Protein AF-A0A961PPT5-F1 (afdb_monomer_lite)

Sequence (127 aa):
MMLAAAQAMWGHWRRHPLQLATLLAGLALATGLWSAVQAINAEARASYDAAARQLGAGQMDEFRARGGAIARARYVALRRAGWQVSPVLEGRARLAGAAVTVIGVDILTHPGLPALAQPGDAGEAPL

Secondary structure (DSSP, 8-state):
-HHHHHHHHHHHHHH-HHHHHHHHHHHHHHHHHHHHHHHHHHHHHHHHHHHHHHTS-TTS-----SSSPPPHHHHHHHHHTT-----EEEEEEEETTEEEEEEEE-TTT-TTS-SS--S--------

Radius of gyration: 30.36 Å; chains: 1; bounding box: 58×40×79 Å

Structure (mmCIF, N/CA/C/O backbone):
data_AF-A0A961PPT5-F1
#
_entry.id   AF-A0A961PPT5-F1
#
loop_
_atom_site.group_PDB
_atom_site.id
_atom_site.type_symbol
_atom_site.label_atom_id
_atom_site.label_alt_id
_atom_site.label_comp_id
_atom_site.label_asym_id
_atom_site.label_entity_id
_atom_site.label_seq_id
_atom_site.pdbx_PDB_ins_code
_atom_site.Cartn_x
_atom_site.Cartn_y
_atom_site.Cartn_z
_atom_site.occupancy
_atom_site.B_iso_or_equiv
_atom_site.auth_seq_id
_atom_site.auth_comp_id
_atom_site.auth_asym_id
_atom_site.auth_atom_id
_atom_site.pdbx_PDB_model_num
ATOM 1 N N . MET A 1 1 ? 8.983 -5.919 -49.640 1.00 72.38 1 MET A N 1
ATOM 2 C CA . MET A 1 1 ? 8.869 -4.516 -49.172 1.00 72.38 1 MET A CA 1
ATOM 3 C C . MET A 1 1 ? 9.297 -4.341 -47.707 1.00 72.38 1 MET A C 1
ATOM 5 O O . MET A 1 1 ? 10.177 -3.527 -47.474 1.00 72.38 1 MET A O 1
ATOM 9 N N . MET A 1 2 ? 8.792 -5.124 -46.738 1.00 82.88 2 MET A N 1
ATOM 10 C CA . MET A 1 2 ? 9.161 -4.998 -45.304 1.00 82.88 2 MET A CA 1
ATOM 11 C C . MET A 1 2 ? 10.669 -5.128 -45.005 1.00 82.88 2 MET A C 1
ATOM 13 O O . MET A 1 2 ? 11.211 -4.344 -44.233 1.00 82.88 2 ME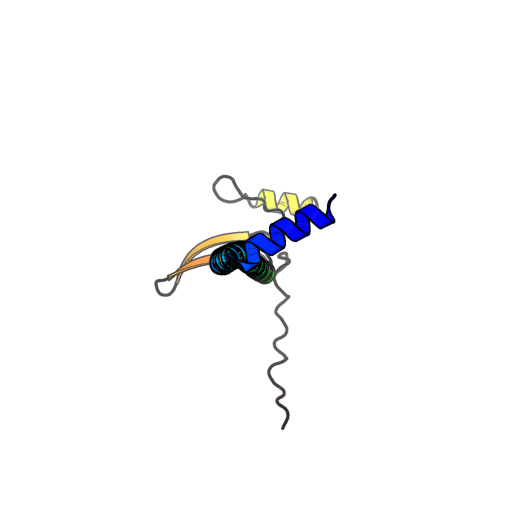T A O 1
ATOM 17 N N . LEU A 1 3 ? 11.368 -6.062 -45.662 1.00 86.06 3 LEU A N 1
ATOM 18 C CA . LEU A 1 3 ? 12.812 -6.265 -45.464 1.00 86.06 3 LEU A CA 1
ATOM 19 C C . LEU A 1 3 ? 13.659 -5.074 -45.940 1.00 86.06 3 LEU A C 1
ATOM 21 O O . LEU A 1 3 ? 14.631 -4.721 -45.282 1.00 86.06 3 LEU A O 1
ATOM 25 N N . ALA A 1 4 ? 13.264 -4.419 -47.036 1.00 83.62 4 ALA A N 1
ATOM 26 C CA . ALA A 1 4 ? 13.966 -3.243 -47.552 1.00 83.62 4 ALA A CA 1
ATOM 27 C C . ALA A 1 4 ? 13.814 -2.038 -46.607 1.00 83.62 4 ALA A C 1
ATOM 29 O O . ALA A 1 4 ? 14.781 -1.324 -46.352 1.00 83.62 4 ALA A O 1
ATOM 30 N N . ALA A 1 5 ? 12.626 -1.857 -46.019 1.00 82.88 5 ALA A N 1
ATOM 31 C CA . ALA A 1 5 ? 12.394 -0.844 -44.992 1.00 82.88 5 ALA A CA 1
ATOM 32 C C . ALA A 1 5 ? 13.189 -1.140 -43.705 1.00 82.88 5 ALA A C 1
ATOM 34 O O . ALA A 1 5 ? 13.840 -0.248 -43.164 1.00 82.88 5 ALA A O 1
ATOM 35 N N . ALA A 1 6 ? 13.213 -2.401 -43.255 1.00 82.31 6 ALA A N 1
ATOM 36 C CA . ALA A 1 6 ? 14.009 -2.823 -42.102 1.00 82.31 6 ALA A CA 1
ATOM 37 C C . ALA A 1 6 ? 15.518 -2.616 -42.328 1.00 82.31 6 ALA A C 1
ATOM 39 O O . ALA A 1 6 ? 16.212 -2.140 -41.432 1.00 82.31 6 ALA A O 1
ATOM 40 N N . GLN A 1 7 ? 16.026 -2.903 -43.532 1.00 84.12 7 GLN A N 1
ATOM 41 C CA . GLN A 1 7 ? 17.426 -2.669 -43.902 1.00 84.12 7 GLN A CA 1
ATOM 42 C C . GLN A 1 7 ? 17.780 -1.181 -43.978 1.00 84.12 7 GLN A C 1
ATOM 44 O O . GLN A 1 7 ? 18.841 -0.790 -43.492 1.00 84.12 7 GLN A O 1
ATOM 49 N N . ALA A 1 8 ? 16.903 -0.345 -44.542 1.00 81.94 8 ALA A N 1
ATOM 50 C CA . ALA A 1 8 ? 17.096 1.103 -44.565 1.00 81.94 8 ALA A CA 1
ATOM 51 C C . ALA A 1 8 ? 17.143 1.681 -43.140 1.00 81.94 8 ALA A C 1
ATOM 53 O O . ALA A 1 8 ? 18.031 2.470 -42.815 1.00 81.94 8 ALA A O 1
ATOM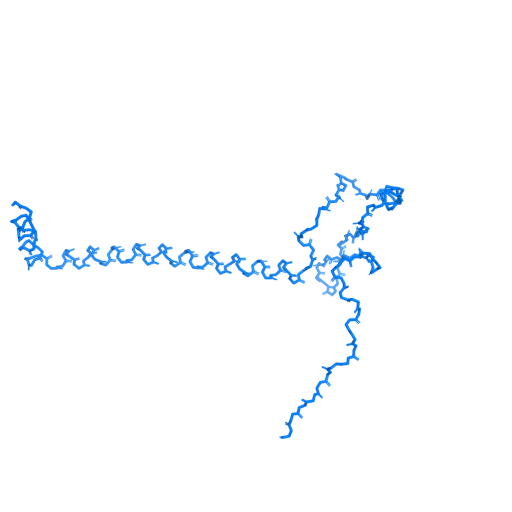 54 N N . MET A 1 9 ? 16.250 1.215 -42.263 1.00 78.31 9 MET A N 1
ATOM 55 C CA . MET A 1 9 ? 16.223 1.610 -40.857 1.00 78.31 9 MET A CA 1
ATOM 56 C C . MET A 1 9 ? 17.481 1.131 -40.116 1.00 78.31 9 MET A C 1
ATOM 58 O O . MET A 1 9 ? 18.148 1.922 -39.457 1.00 78.31 9 MET A O 1
ATOM 62 N N . TRP A 1 10 ? 17.886 -0.128 -40.295 1.00 85.38 10 TRP A N 1
ATOM 63 C CA . TRP A 1 10 ? 19.126 -0.672 -39.729 1.00 85.38 10 TRP A CA 1
ATOM 64 C C . TRP A 1 10 ? 20.378 0.087 -40.200 1.00 85.38 10 TRP A C 1
ATOM 66 O O . TRP A 1 10 ? 21.275 0.376 -39.407 1.00 85.38 10 TRP A O 1
ATOM 76 N N . GLY A 1 11 ? 20.434 0.462 -41.481 1.00 83.69 11 GLY A N 1
ATOM 77 C CA . GLY A 1 11 ? 21.513 1.272 -42.050 1.00 83.69 11 GLY A CA 1
ATOM 78 C C . GLY A 1 11 ? 21.605 2.671 -41.433 1.00 83.69 11 GLY A C 1
ATOM 79 O O . GLY A 1 11 ? 22.711 3.156 -41.194 1.00 83.69 11 GLY A O 1
ATOM 80 N N . HIS A 1 12 ? 20.464 3.290 -41.118 1.00 82.94 12 HIS A N 1
ATOM 81 C CA . HIS A 1 12 ? 20.402 4.562 -40.397 1.00 82.94 12 HIS A CA 1
ATOM 82 C C . HIS A 1 12 ? 20.940 4.425 -38.963 1.00 82.94 12 HIS A C 1
ATOM 84 O O . HIS A 1 12 ? 21.835 5.172 -38.566 1.00 82.94 12 HIS A O 1
ATOM 90 N N . TRP A 1 13 ? 20.491 3.412 -38.218 1.00 84.81 13 TRP A N 1
ATOM 91 C CA . TRP A 1 13 ? 20.930 3.179 -36.836 1.00 84.81 13 TRP A CA 1
ATOM 92 C C . TRP A 1 13 ? 22.421 2.861 -36.710 1.00 84.81 13 TRP A C 1
ATOM 94 O O . TRP A 1 13 ? 23.069 3.314 -35.770 1.00 84.81 13 TRP A O 1
ATOM 104 N N . ARG A 1 14 ? 23.002 2.149 -37.684 1.00 82.69 14 ARG A N 1
ATOM 105 C CA . ARG A 1 14 ? 24.454 1.902 -37.730 1.00 82.69 14 ARG A CA 1
ATOM 106 C C . ARG A 1 14 ? 25.280 3.178 -37.911 1.00 82.69 14 ARG A C 1
ATOM 108 O O . ARG A 1 14 ? 26.423 3.208 -37.467 1.00 82.69 14 ARG A O 1
ATOM 115 N N . ARG A 1 15 ? 24.733 4.205 -38.572 1.00 87.12 15 ARG A N 1
ATOM 116 C CA . ARG A 1 15 ? 25.398 5.506 -38.777 1.00 87.12 15 ARG A CA 1
ATOM 117 C C . ARG A 1 15 ? 25.172 6.472 -37.609 1.00 87.12 15 ARG A C 1
ATOM 119 O O . ARG A 1 15 ? 26.011 7.338 -37.387 1.00 87.12 15 ARG A O 1
ATOM 126 N N . HIS A 1 16 ? 24.099 6.289 -36.837 1.00 88.31 16 HIS A N 1
ATOM 127 C CA . HIS A 1 16 ? 23.754 7.113 -35.672 1.00 88.31 16 HIS A CA 1
ATOM 128 C C . HIS A 1 16 ? 23.617 6.277 -34.375 1.00 88.31 16 HIS A C 1
ATOM 130 O O . HIS A 1 16 ? 22.548 6.256 -33.759 1.00 88.31 16 HIS A O 1
ATOM 136 N N . PRO A 1 17 ? 24.689 5.597 -33.914 1.00 87.44 17 PRO A N 1
ATOM 137 C CA . PRO A 1 17 ? 24.627 4.681 -32.768 1.00 87.44 17 PRO A CA 1
ATOM 138 C C . PRO A 1 17 ? 24.302 5.385 -31.443 1.00 87.44 17 PRO A C 1
ATOM 140 O O . PRO A 1 17 ? 23.637 4.804 -30.589 1.00 87.44 17 PRO A O 1
ATOM 143 N N . LEU A 1 18 ? 24.718 6.648 -31.281 1.00 91.06 18 LEU A N 1
ATOM 144 C CA . LEU A 1 18 ? 24.396 7.444 -30.093 1.00 91.06 18 LEU A CA 1
ATOM 145 C C . LEU A 1 18 ? 22.887 7.679 -29.964 1.00 91.06 18 LEU A C 1
ATOM 147 O O . LEU A 1 18 ? 22.339 7.480 -28.888 1.00 91.06 18 LEU A O 1
ATOM 151 N N . GLN A 1 19 ? 22.205 8.016 -31.062 1.00 91.19 19 GLN A N 1
ATOM 152 C CA . GLN A 1 19 ? 20.756 8.232 -31.065 1.00 91.19 19 GLN A CA 1
ATOM 153 C C . GLN A 1 19 ? 19.993 6.949 -30.708 1.00 91.19 19 GLN A C 1
ATOM 155 O O . GLN A 1 19 ? 19.035 7.000 -29.936 1.00 91.19 19 GLN A O 1
ATOM 160 N N . LEU A 1 20 ? 20.442 5.792 -31.218 1.00 90.19 20 LEU A N 1
ATOM 161 C CA . LEU A 1 20 ? 19.882 4.495 -30.831 1.00 90.19 20 LEU A CA 1
ATOM 162 C C . LEU A 1 20 ? 20.059 4.245 -29.332 1.00 90.19 20 LEU A C 1
ATOM 164 O O . LEU A 1 20 ? 19.102 3.875 -28.656 1.00 90.19 20 LEU A O 1
ATOM 168 N N . ALA A 1 21 ? 21.269 4.462 -28.812 1.00 92.25 21 ALA A N 1
ATOM 169 C CA . ALA A 1 21 ? 21.573 4.248 -27.404 1.00 92.25 21 ALA A CA 1
ATOM 170 C C . ALA A 1 21 ? 20.694 5.122 -26.498 1.00 92.25 21 ALA A C 1
ATOM 172 O O . ALA A 1 21 ? 20.136 4.617 -25.527 1.00 92.25 21 ALA A O 1
ATOM 173 N N . THR A 1 22 ? 20.502 6.402 -26.836 1.00 94.94 22 THR A N 1
ATOM 174 C CA . THR A 1 22 ? 19.638 7.301 -26.058 1.00 94.94 22 THR A CA 1
ATOM 175 C C . THR A 1 22 ? 18.175 6.859 -26.089 1.00 94.94 22 THR A C 1
ATOM 177 O O . THR A 1 22 ? 17.505 6.911 -25.061 1.00 94.94 22 THR A O 1
ATOM 180 N N . LEU A 1 23 ? 17.677 6.377 -27.233 1.00 94.50 23 LEU A N 1
ATOM 181 C CA . LEU A 1 23 ? 16.308 5.863 -27.341 1.00 94.50 23 LEU A CA 1
ATOM 182 C C . LEU A 1 23 ? 16.101 4.583 -26.536 1.00 94.50 23 LEU A C 1
ATOM 184 O O . LEU A 1 23 ? 15.109 4.471 -25.821 1.00 94.50 23 LEU A O 1
ATOM 188 N N . LEU A 1 24 ? 17.041 3.639 -26.614 1.00 95.88 24 LEU A N 1
ATOM 189 C CA . LEU A 1 24 ? 16.990 2.413 -25.820 1.00 95.88 24 LEU A CA 1
ATOM 190 C C . LEU A 1 24 ? 17.073 2.721 -24.324 1.00 95.88 24 LEU A C 1
ATOM 192 O O . LEU A 1 24 ? 16.300 2.162 -23.552 1.00 95.88 24 LEU A O 1
ATOM 196 N N . ALA A 1 25 ? 17.952 3.642 -23.924 1.00 97.12 25 ALA A N 1
ATOM 197 C CA . ALA A 1 25 ? 18.049 4.092 -22.542 1.00 97.12 25 ALA A CA 1
ATOM 198 C C . ALA A 1 25 ? 16.738 4.740 -22.074 1.00 97.12 25 ALA A C 1
ATOM 200 O O . ALA A 1 25 ? 16.218 4.362 -21.030 1.00 97.12 25 ALA A O 1
ATOM 201 N N . GLY A 1 26 ? 16.160 5.657 -22.856 1.00 97.62 26 GLY A N 1
ATOM 202 C CA . GLY A 1 26 ? 14.886 6.299 -22.528 1.00 97.62 26 GLY A CA 1
ATOM 203 C C . GLY A 1 26 ? 13.734 5.298 -22.408 1.00 97.62 26 GLY A C 1
ATOM 204 O O . GLY A 1 26 ? 12.972 5.354 -21.445 1.00 97.62 26 GLY A O 1
ATOM 205 N N . LEU A 1 27 ? 13.643 4.342 -23.337 1.00 97.38 27 LEU A N 1
ATOM 206 C CA . LEU A 1 27 ? 12.631 3.288 -23.305 1.00 97.38 27 LEU A CA 1
ATOM 207 C C . LEU A 1 27 ? 12.799 2.385 -22.078 1.00 97.38 27 LEU A C 1
ATOM 209 O O . LEU A 1 27 ? 11.832 2.168 -21.353 1.00 97.38 27 LEU A O 1
ATOM 213 N N . ALA A 1 28 ? 14.021 1.911 -21.817 1.00 97.81 28 ALA A N 1
ATOM 214 C CA . ALA A 1 28 ? 14.326 1.065 -20.668 1.00 97.81 28 ALA A CA 1
ATOM 215 C C . ALA A 1 28 ? 14.037 1.781 -19.341 1.00 97.81 28 ALA A C 1
ATOM 217 O O . ALA A 1 28 ? 13.442 1.188 -18.440 1.00 97.81 28 ALA A O 1
ATOM 218 N N . LEU A 1 29 ? 14.401 3.063 -19.235 1.00 97.88 29 LEU A N 1
ATOM 219 C CA . LEU A 1 29 ? 14.114 3.897 -18.068 1.00 97.88 29 LEU A CA 1
ATOM 220 C C . LEU A 1 29 ? 12.611 4.085 -17.868 1.00 97.88 29 LEU A C 1
ATOM 222 O O . LEU A 1 29 ? 12.132 3.913 -16.751 1.00 97.88 29 LEU A O 1
ATOM 226 N N . ALA A 1 30 ? 11.855 4.377 -18.928 1.00 97.62 30 ALA A N 1
ATOM 227 C CA . ALA A 1 30 ? 10.405 4.530 -18.843 1.00 97.62 30 ALA A CA 1
ATOM 228 C C . ALA A 1 30 ? 9.729 3.236 -18.360 1.00 97.62 30 ALA A C 1
ATOM 230 O O . ALA A 1 30 ? 8.927 3.265 -17.425 1.00 97.62 30 ALA A O 1
ATOM 231 N N . THR A 1 31 ? 10.092 2.088 -18.942 1.00 97.56 31 THR A N 1
ATOM 232 C CA . THR A 1 31 ? 9.541 0.787 -18.536 1.00 97.56 31 THR A CA 1
ATOM 233 C C . THR A 1 31 ? 9.985 0.378 -17.134 1.00 97.56 31 THR A C 1
ATOM 235 O O . THR A 1 31 ? 9.187 -0.154 -16.365 1.00 97.56 31 THR A O 1
ATOM 238 N N . GLY A 1 32 ? 11.243 0.646 -16.779 1.00 97.50 32 GLY A N 1
ATOM 239 C CA . GLY A 1 32 ? 11.795 0.340 -15.463 1.00 97.50 32 GLY A CA 1
ATOM 240 C C . GLY A 1 32 ? 11.130 1.164 -14.366 1.00 97.50 32 GLY A C 1
ATOM 241 O O . GLY A 1 32 ? 10.723 0.608 -13.349 1.00 97.50 32 GLY A O 1
ATOM 242 N N . LEU A 1 33 ? 10.942 2.467 -14.598 1.00 97.31 33 LEU A N 1
ATOM 243 C CA . LEU A 1 33 ? 10.263 3.362 -13.665 1.00 97.31 33 LEU A CA 1
ATOM 244 C C . LEU A 1 33 ? 8.809 2.939 -13.443 1.00 97.31 33 LEU A C 1
ATOM 246 O O . LEU A 1 33 ? 8.360 2.875 -12.300 1.00 97.31 33 LEU A O 1
ATOM 250 N N . TRP A 1 34 ? 8.092 2.606 -14.519 1.00 96.56 34 TRP A N 1
ATOM 251 C CA . TRP A 1 34 ? 6.722 2.108 -14.417 1.00 96.56 34 TRP A CA 1
ATOM 252 C C . TRP A 1 34 ? 6.646 0.845 -13.547 1.00 96.56 34 TRP A C 1
ATOM 254 O O . TRP A 1 34 ? 5.884 0.807 -12.581 1.00 96.56 34 TRP A O 1
ATOM 264 N N . SER A 1 35 ? 7.492 -0.151 -13.818 1.00 96.88 35 SER A N 1
ATOM 265 C CA . SER A 1 35 ? 7.533 -1.396 -13.041 1.00 96.88 35 SER A CA 1
ATOM 266 C C . SER A 1 35 ? 7.932 -1.170 -11.582 1.00 96.88 35 SER A C 1
ATOM 268 O O . SER A 1 35 ? 7.339 -1.770 -10.688 1.00 96.88 35 SER A O 1
ATOM 270 N N . ALA A 1 36 ? 8.894 -0.282 -11.320 1.00 96.31 36 ALA A N 1
ATOM 271 C CA . ALA A 1 36 ? 9.348 0.030 -9.968 1.00 96.31 36 ALA A CA 1
ATOM 272 C C . ALA A 1 36 ? 8.228 0.647 -9.117 1.00 96.31 36 ALA A C 1
ATOM 274 O O . ALA A 1 36 ? 7.996 0.210 -7.991 1.00 96.31 36 ALA A O 1
ATOM 275 N N . VAL A 1 37 ? 7.482 1.609 -9.670 1.00 97.25 37 VAL A N 1
ATOM 276 C CA . VAL A 1 37 ? 6.328 2.218 -8.987 1.00 97.25 37 VAL A CA 1
ATOM 277 C C . VAL A 1 37 ? 5.265 1.167 -8.680 1.00 97.25 37 VAL A C 1
ATOM 279 O O . VAL A 1 37 ? 4.722 1.130 -7.576 1.00 97.25 37 VAL A O 1
ATOM 282 N N . GLN A 1 38 ? 4.984 0.284 -9.638 1.00 97.12 38 GLN A N 1
ATOM 283 C CA . GLN A 1 38 ? 4.000 -0.776 -9.443 1.00 97.12 38 GLN A CA 1
ATOM 284 C C . GLN A 1 38 ? 4.436 -1.775 -8.368 1.00 97.12 38 GLN A C 1
ATOM 286 O O . GLN A 1 38 ? 3.610 -2.141 -7.533 1.00 97.12 38 GLN A O 1
ATOM 291 N N . ALA A 1 39 ? 5.716 -2.155 -8.336 1.00 96.38 39 ALA A N 1
ATOM 292 C CA . ALA A 1 39 ? 6.273 -3.037 -7.315 1.00 96.38 39 ALA A CA 1
ATOM 293 C C . ALA A 1 39 ? 6.189 -2.419 -5.911 1.00 96.38 39 ALA A C 1
ATOM 295 O O . ALA A 1 39 ? 5.668 -3.053 -4.998 1.00 96.38 39 ALA A O 1
ATOM 296 N N .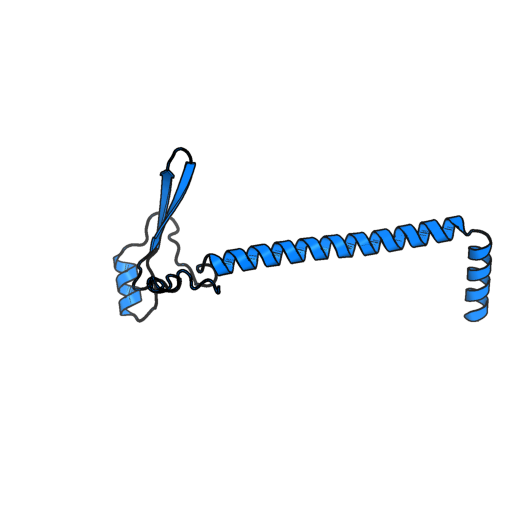 ILE A 1 40 ? 6.600 -1.155 -5.749 1.00 95.06 40 ILE A N 1
ATOM 297 C CA . ILE A 1 40 ? 6.520 -0.442 -4.462 1.00 95.06 40 ILE A CA 1
ATOM 298 C C . ILE A 1 40 ? 5.067 -0.322 -3.997 1.00 95.06 40 ILE A C 1
ATOM 300 O O . ILE A 1 40 ? 4.755 -0.581 -2.837 1.00 95.06 40 ILE A O 1
ATOM 304 N N . ASN A 1 41 ? 4.156 0.043 -4.900 1.00 95.06 41 ASN A N 1
ATOM 305 C CA . ASN A 1 41 ? 2.750 0.179 -4.542 1.00 95.06 41 ASN A CA 1
ATOM 306 C C . ASN A 1 41 ? 2.105 -1.175 -4.202 1.00 95.06 41 ASN A C 1
ATOM 308 O O . ASN A 1 41 ? 1.195 -1.225 -3.375 1.00 95.06 41 ASN A O 1
ATOM 312 N N . ALA A 1 42 ? 2.529 -2.267 -4.844 1.00 93.56 42 ALA A N 1
ATOM 313 C CA . ALA A 1 42 ? 2.088 -3.615 -4.495 1.00 93.56 42 ALA A CA 1
ATOM 314 C C . ALA A 1 42 ? 2.588 -4.025 -3.102 1.00 93.56 42 ALA A C 1
ATOM 316 O O . ALA A 1 42 ? 1.790 -4.504 -2.301 1.00 93.56 42 ALA A O 1
ATOM 317 N N . GLU A 1 43 ? 3.855 -3.753 -2.790 1.00 92.31 43 GLU A N 1
ATOM 318 C CA . GLU A 1 43 ? 4.445 -4.022 -1.475 1.00 92.31 43 GLU A CA 1
ATOM 319 C C . GLU A 1 43 ? 3.748 -3.224 -0.365 1.00 92.31 43 GLU A C 1
ATOM 321 O O . GLU A 1 43 ? 3.375 -3.771 0.671 1.00 92.31 43 GLU A O 1
ATOM 326 N N . ALA A 1 44 ? 3.471 -1.938 -0.609 1.00 92.88 44 ALA A N 1
ATOM 327 C CA . ALA A 1 44 ? 2.733 -1.099 0.330 1.00 92.88 44 ALA A CA 1
ATOM 328 C C . ALA A 1 44 ? 1.338 -1.676 0.627 1.00 92.88 44 ALA A C 1
ATOM 330 O O . ALA A 1 44 ? 0.961 -1.810 1.790 1.00 92.88 44 ALA A O 1
ATOM 331 N N . ARG A 1 45 ? 0.587 -2.071 -0.413 1.00 87.38 45 ARG A N 1
ATOM 332 C CA . ARG A 1 45 ? -0.723 -2.729 -0.255 1.00 87.38 45 ARG A CA 1
ATOM 333 C C . ARG A 1 45 ? -0.615 -4.020 0.553 1.00 87.38 45 ARG A C 1
ATOM 335 O O . ARG A 1 45 ? -1.362 -4.184 1.510 1.00 87.38 45 ARG A O 1
ATOM 342 N N . ALA A 1 46 ? 0.356 -4.875 0.240 1.00 90.00 46 ALA A N 1
ATOM 343 C CA . ALA A 1 46 ? 0.584 -6.116 0.974 1.00 90.00 46 ALA A CA 1
ATOM 344 C C . ALA A 1 46 ? 0.907 -5.870 2.460 1.00 90.00 46 ALA A C 1
ATOM 346 O O . ALA A 1 46 ? 0.388 -6.578 3.325 1.00 90.00 46 ALA A O 1
ATOM 347 N N . SER A 1 47 ? 1.703 -4.841 2.774 1.00 80.44 47 SER A N 1
ATOM 348 C CA . SER A 1 47 ? 1.999 -4.436 4.152 1.00 80.44 47 SER A CA 1
ATOM 349 C C . SER A 1 47 ? 0.751 -3.951 4.894 1.00 80.44 47 SER A C 1
ATOM 351 O O . SER A 1 47 ? 0.567 -4.296 6.063 1.00 80.44 47 SER A O 1
ATOM 353 N N . TYR A 1 48 ? -0.115 -3.169 4.242 1.00 80.1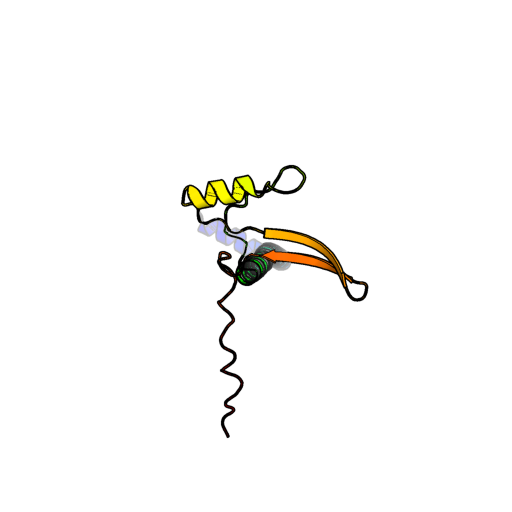9 48 TYR A N 1
ATOM 354 C CA . TYR A 1 48 ? -1.384 -2.740 4.837 1.00 80.19 48 TYR A CA 1
ATOM 355 C C . TYR A 1 48 ? -2.331 -3.918 5.061 1.00 80.19 48 TYR A C 1
ATOM 357 O O . TYR A 1 48 ? -2.905 -4.032 6.141 1.00 80.19 48 TYR A O 1
ATOM 365 N N . ASP A 1 49 ? -2.438 -4.832 4.099 1.00 80.19 49 ASP A N 1
ATOM 366 C CA . ASP A 1 49 ? -3.270 -6.031 4.218 1.00 80.19 49 ASP A CA 1
ATOM 367 C C . ASP A 1 49 ? -2.752 -6.974 5.315 1.00 80.19 49 ASP A C 1
ATOM 369 O O . ASP A 1 49 ? -3.527 -7.614 6.029 1.00 80.19 49 ASP A O 1
ATOM 373 N N . ALA A 1 50 ? -1.432 -7.078 5.483 1.00 76.31 50 ALA A N 1
ATOM 374 C CA . ALA A 1 50 ? -0.820 -7.822 6.580 1.00 76.31 50 ALA A CA 1
ATOM 375 C C . ALA A 1 50 ? -1.144 -7.188 7.942 1.00 76.31 50 ALA A C 1
ATOM 377 O O . ALA A 1 50 ? -1.582 -7.899 8.849 1.00 76.31 50 ALA A O 1
ATOM 378 N N . ALA A 1 51 ? -1.016 -5.863 8.063 1.00 73.50 51 ALA A N 1
ATOM 379 C CA . ALA A 1 51 ? -1.382 -5.137 9.276 1.00 73.50 51 ALA A CA 1
ATOM 380 C C . ALA A 1 51 ? -2.882 -5.274 9.592 1.00 73.50 51 ALA A C 1
ATOM 382 O O . ALA A 1 51 ? -3.250 -5.577 10.725 1.00 73.50 51 ALA A O 1
ATOM 383 N N . ALA A 1 52 ? -3.755 -5.133 8.590 1.00 68.75 52 ALA A N 1
ATOM 384 C CA . ALA A 1 52 ? -5.201 -5.285 8.742 1.00 68.75 52 ALA A CA 1
ATOM 385 C C . ALA A 1 52 ? -5.596 -6.697 9.208 1.00 68.75 52 ALA A C 1
ATOM 387 O O . ALA A 1 52 ? -6.485 -6.841 10.048 1.00 68.75 52 ALA A O 1
ATOM 388 N N . ARG A 1 53 ? -4.908 -7.739 8.716 1.00 67.12 53 ARG A N 1
ATOM 389 C CA . ARG A 1 53 ? -5.103 -9.125 9.176 1.00 67.12 53 ARG A CA 1
ATOM 390 C C . ARG A 1 53 ? -4.646 -9.336 10.617 1.00 67.12 53 ARG A C 1
ATOM 392 O O . ARG A 1 53 ? -5.354 -9.992 11.372 1.00 67.12 53 ARG A O 1
ATOM 399 N N . GLN A 1 54 ? -3.506 -8.769 11.012 1.00 62.12 54 GLN A N 1
ATOM 400 C CA . GLN A 1 54 ? -3.010 -8.853 12.393 1.00 62.12 54 GLN A CA 1
ATOM 401 C C . GLN A 1 54 ? -3.902 -8.098 13.385 1.00 62.12 54 GLN A C 1
ATOM 403 O O . GLN A 1 54 ? -4.061 -8.532 14.521 1.00 62.12 54 GLN A O 1
ATOM 408 N N . LEU A 1 55 ? -4.520 -6.999 12.947 1.00 62.16 55 LEU A N 1
ATOM 409 C CA . LEU A 1 55 ? -5.475 -6.228 13.742 1.00 62.16 55 LEU A CA 1
ATOM 410 C C . LEU A 1 55 ? -6.838 -6.924 13.908 1.00 62.16 55 LEU A C 1
ATOM 412 O O . LEU A 1 55 ? -7.648 -6.449 14.697 1.00 62.16 55 LEU A O 1
ATOM 416 N N . GLY A 1 56 ? -7.116 -8.026 13.197 1.00 56.00 56 GLY A N 1
ATOM 417 C CA . GLY A 1 56 ? -8.270 -8.909 13.439 1.00 56.00 56 GLY A CA 1
ATOM 418 C C . GLY A 1 56 ? -9.671 -8.297 13.256 1.00 56.00 56 GLY A C 1
ATOM 419 O O . GLY A 1 56 ? -10.660 -9.009 13.399 1.00 56.00 56 GLY A O 1
ATOM 420 N N . ALA A 1 57 ? -9.782 -7.007 12.924 1.00 52.53 57 ALA A N 1
ATOM 421 C CA . ALA A 1 57 ? -11.024 -6.229 13.018 1.00 52.53 57 ALA A CA 1
ATOM 422 C C . ALA A 1 57 ? -11.540 -5.665 11.677 1.00 52.53 57 ALA A C 1
ATOM 424 O O . ALA A 1 57 ? -12.523 -4.933 11.656 1.00 52.53 57 ALA A O 1
ATOM 425 N N . GLY A 1 58 ? -10.886 -5.965 10.550 1.00 50.97 58 GLY A N 1
ATOM 426 C CA . GLY A 1 58 ? -11.129 -5.262 9.280 1.00 50.97 58 GLY A CA 1
ATOM 427 C C . GLY A 1 58 ? -12.226 -5.816 8.362 1.00 50.97 58 GLY A C 1
ATOM 428 O O . GLY A 1 58 ? -12.433 -5.250 7.298 1.00 50.97 58 GLY A O 1
ATOM 429 N N . GLN A 1 59 ? -12.893 -6.921 8.711 1.00 55.88 59 GLN A N 1
ATOM 430 C CA . GLN A 1 59 ? -13.788 -7.654 7.790 1.00 55.88 59 GLN A CA 1
ATOM 431 C C . GLN A 1 59 ? -15.210 -7.855 8.338 1.00 55.88 59 GLN A C 1
ATOM 433 O O . GLN A 1 59 ? -15.939 -8.716 7.850 1.00 55.88 59 GLN A O 1
ATOM 438 N N . MET A 1 60 ? -15.609 -7.116 9.377 1.00 63.00 60 MET A N 1
ATOM 439 C CA . MET A 1 60 ? -16.954 -7.231 9.948 1.00 63.00 60 MET A CA 1
ATOM 440 C C . MET A 1 60 ? -17.749 -5.954 9.716 1.00 63.00 60 MET A C 1
ATOM 442 O O . MET A 1 60 ? -17.226 -4.855 9.890 1.00 63.00 60 MET A O 1
ATOM 446 N N . ASP A 1 61 ? -19.020 -6.111 9.354 1.00 69.69 61 ASP A N 1
ATOM 447 C CA . ASP A 1 61 ? -19.949 -4.992 9.243 1.00 69.69 61 ASP A CA 1
ATOM 448 C C . ASP A 1 61 ? -20.053 -4.257 10.585 1.00 69.69 61 ASP A C 1
ATOM 450 O O . ASP A 1 61 ? -20.411 -4.836 11.616 1.00 69.69 61 ASP A O 1
ATOM 454 N N . GLU A 1 62 ? -19.735 -2.963 10.574 1.00 77.44 62 GLU A N 1
ATOM 455 C CA . GLU A 1 62 ? -19.716 -2.141 11.777 1.00 77.44 62 GLU A CA 1
ATOM 456 C C . GLU A 1 62 ? -20.986 -1.290 11.885 1.00 77.44 62 GLU A C 1
ATOM 458 O O . GLU A 1 62 ? -21.308 -0.471 11.021 1.00 77.44 62 GLU A O 1
ATOM 463 N N . PHE A 1 63 ? -21.689 -1.417 13.010 1.00 79.38 63 PHE A N 1
ATOM 464 C CA . PHE A 1 63 ? -22.730 -0.467 13.382 1.00 79.38 63 PHE A CA 1
ATOM 465 C C . PHE A 1 63 ? -22.100 0.683 14.165 1.00 79.38 63 PHE A C 1
ATOM 467 O O . PHE A 1 63 ? -21.789 0.530 15.345 1.00 79.38 63 PHE A O 1
ATOM 474 N N . ARG A 1 64 ? -21.957 1.850 13.528 1.00 82.00 64 ARG A N 1
ATOM 475 C CA . ARG A 1 64 ? -21.423 3.064 14.162 1.00 82.00 64 ARG A CA 1
ATOM 476 C C . ARG A 1 64 ? -22.545 4.077 14.412 1.00 82.00 64 ARG A C 1
ATOM 478 O O . ARG A 1 64 ? -23.348 4.372 13.525 1.00 82.00 64 ARG A O 1
ATOM 485 N N . ALA A 1 65 ? -22.631 4.614 15.628 1.00 81.56 65 ALA A N 1
ATOM 486 C CA . ALA A 1 65 ? -23.579 5.687 15.925 1.00 81.56 65 ALA A CA 1
ATOM 487 C C . ALA A 1 65 ? -23.159 6.973 15.189 1.00 81.56 65 ALA A C 1
ATOM 489 O O . ALA A 1 65 ? -21.994 7.357 15.227 1.00 81.56 65 ALA A O 1
ATOM 490 N N . ARG A 1 66 ? -24.111 7.679 14.558 1.00 77.00 66 ARG A N 1
ATOM 491 C CA . ARG A 1 66 ? -23.857 8.997 13.931 1.00 77.00 66 ARG A CA 1
ATOM 492 C C . ARG A 1 66 ? -23.460 10.088 14.939 1.00 77.00 66 ARG A C 1
ATOM 494 O O . ARG A 1 66 ? -22.954 11.128 14.537 1.00 77.00 66 ARG A O 1
ATOM 501 N N . GLY A 1 67 ? -23.676 9.845 16.230 1.00 74.38 67 GLY A N 1
ATOM 502 C CA . GLY A 1 67 ? -23.232 10.680 17.339 1.00 74.38 67 GLY A CA 1
ATOM 503 C C . GLY A 1 67 ? -23.564 10.009 18.672 1.00 74.38 67 GLY A C 1
ATOM 504 O O . GLY A 1 67 ? -24.639 9.429 18.820 1.00 74.38 67 GLY A O 1
ATOM 505 N N . GLY A 1 68 ? -22.639 10.072 19.632 1.00 80.31 68 GLY A N 1
ATOM 506 C CA . GLY A 1 68 ? -22.788 9.430 20.942 1.00 80.31 68 GLY A CA 1
ATOM 507 C C . GLY A 1 68 ? -22.632 7.904 20.912 1.00 80.31 68 GLY A C 1
ATOM 508 O O . GLY A 1 68 ? -22.078 7.339 19.973 1.00 80.31 68 GLY A O 1
ATOM 509 N N . ALA A 1 69 ? -23.095 7.235 21.970 1.00 83.38 69 ALA A N 1
ATOM 510 C CA . ALA A 1 69 ? -23.000 5.783 22.120 1.00 83.38 69 ALA A CA 1
ATOM 511 C C . ALA A 1 69 ? -24.268 5.070 21.623 1.00 83.38 69 ALA A C 1
ATOM 513 O O . ALA A 1 69 ? -25.379 5.592 21.728 1.00 83.38 69 ALA A O 1
ATOM 514 N N . ILE A 1 70 ? -24.121 3.835 21.138 1.00 86.25 70 ILE A N 1
ATOM 515 C CA . ILE A 1 70 ? -25.269 2.972 20.832 1.00 86.25 70 ILE A CA 1
ATOM 516 C C . ILE A 1 70 ? -25.948 2.575 22.144 1.00 86.25 70 ILE A C 1
ATOM 518 O O . ILE A 1 70 ? -25.310 2.068 23.066 1.00 86.25 70 ILE A O 1
ATOM 522 N N . ALA A 1 71 ? -27.264 2.776 22.224 1.00 89.06 71 ALA A N 1
ATOM 523 C CA . ALA A 1 71 ? -28.029 2.397 23.403 1.00 89.06 71 ALA A CA 1
ATOM 524 C C . ALA A 1 71 ? -27.910 0.889 23.675 1.00 89.06 71 ALA A C 1
ATOM 526 O O . ALA A 1 71 ? -28.154 0.062 22.792 1.00 89.06 71 ALA A O 1
ATOM 527 N N . ARG A 1 72 ? -27.635 0.518 24.932 1.00 88.44 72 ARG A N 1
ATOM 528 C CA . ARG A 1 72 ? -27.517 -0.886 25.371 1.00 88.44 72 ARG A CA 1
ATOM 529 C C . ARG A 1 72 ? -28.734 -1.736 24.984 1.00 88.44 72 ARG A C 1
ATOM 531 O O . ARG A 1 72 ? -28.581 -2.900 24.627 1.00 88.44 72 ARG A O 1
ATOM 538 N N . ALA A 1 73 ? -29.932 -1.150 24.998 1.00 90.81 73 ALA A N 1
ATOM 539 C CA . ALA A 1 73 ? -31.161 -1.821 24.578 1.00 90.81 73 ALA A CA 1
ATOM 540 C C . ALA A 1 73 ? -31.107 -2.315 23.118 1.00 90.81 73 ALA A C 1
ATOM 542 O O . ALA A 1 73 ? -31.633 -3.385 22.817 1.00 90.81 73 ALA A O 1
ATOM 543 N N . ARG A 1 74 ? -30.424 -1.588 22.219 1.00 89.75 74 ARG A N 1
ATOM 544 C CA . ARG A 1 74 ? -30.264 -1.979 20.811 1.00 89.75 74 ARG A CA 1
ATOM 545 C C . ARG A 1 74 ? -29.364 -3.202 20.665 1.00 89.75 74 ARG A C 1
ATOM 547 O O . ARG A 1 74 ? -29.713 -4.111 19.919 1.00 89.75 74 ARG A O 1
ATOM 554 N N . TYR A 1 75 ? -28.264 -3.253 21.418 1.00 87.31 75 TYR A N 1
ATOM 555 C CA . TYR A 1 75 ? -27.401 -4.434 21.489 1.00 87.31 75 TYR A CA 1
ATOM 556 C C . TYR A 1 75 ? -28.183 -5.669 21.963 1.00 87.31 75 TYR A C 1
ATOM 558 O O . TYR A 1 75 ? -28.166 -6.706 21.303 1.00 87.31 75 TYR A O 1
ATOM 566 N N . VAL A 1 76 ? -28.942 -5.540 23.058 1.00 90.31 76 VAL A N 1
ATOM 567 C CA . VAL A 1 76 ? -29.760 -6.642 23.596 1.00 90.31 76 VAL A CA 1
ATOM 568 C C . VAL A 1 76 ? -30.805 -7.114 22.581 1.00 90.31 76 VAL A C 1
ATOM 570 O O . VAL A 1 76 ? -30.995 -8.318 22.423 1.00 90.31 76 VAL A O 1
ATOM 573 N N . ALA A 1 77 ? -31.462 -6.190 21.874 1.00 93.19 77 ALA A N 1
ATOM 574 C CA . ALA A 1 77 ? -32.443 -6.529 20.846 1.00 93.19 77 ALA A CA 1
ATOM 575 C C . ALA A 1 77 ? -31.819 -7.328 19.688 1.00 93.19 77 ALA A C 1
ATOM 577 O O . ALA A 1 77 ? -32.371 -8.353 19.298 1.00 93.19 77 ALA A O 1
ATOM 578 N N . LEU A 1 78 ? -30.649 -6.910 19.188 1.00 90.88 78 LEU A N 1
ATOM 579 C CA . LEU A 1 78 ? -29.929 -7.617 18.121 1.00 90.88 78 LEU A CA 1
ATOM 580 C C . LEU A 1 78 ? -29.524 -9.031 18.552 1.00 90.88 78 LEU A C 1
ATOM 582 O O . LEU A 1 78 ? -29.771 -9.991 17.824 1.00 90.88 78 LEU A O 1
ATOM 586 N N . ARG A 1 79 ? -28.991 -9.177 19.772 1.00 88.81 79 ARG A N 1
ATOM 587 C CA . ARG A 1 79 ? -28.621 -10.486 20.333 1.00 88.81 79 ARG A CA 1
ATOM 588 C C . ARG A 1 79 ? -29.824 -11.414 20.492 1.00 88.81 79 ARG A C 1
ATOM 590 O O . ARG A 1 79 ? -29.726 -12.590 20.164 1.00 88.81 79 ARG A O 1
ATOM 597 N N . ARG A 1 80 ? -30.967 -10.899 20.961 1.00 91.12 80 ARG A N 1
ATOM 598 C CA . ARG A 1 80 ? -32.214 -11.681 21.083 1.00 91.12 80 ARG A CA 1
ATOM 599 C C . ARG A 1 80 ? -32.815 -12.063 19.732 1.00 91.12 80 ARG A C 1
ATOM 601 O O . ARG A 1 80 ? -33.474 -13.089 19.645 1.00 91.12 80 ARG A O 1
ATOM 608 N N . ALA A 1 81 ? -32.568 -11.268 18.694 1.00 92.38 81 ALA A N 1
ATOM 609 C CA . ALA A 1 81 ? -32.950 -11.577 17.319 1.00 92.38 81 ALA A CA 1
ATOM 610 C C . ALA A 1 81 ? -31.990 -12.567 16.623 1.00 92.38 81 ALA A C 1
ATOM 612 O O . ALA A 1 81 ? -32.165 -12.841 15.441 1.00 92.38 81 ALA A O 1
ATOM 613 N N . GLY A 1 82 ? -30.982 -13.095 17.330 1.00 88.94 82 GLY A N 1
ATOM 614 C CA . GLY A 1 82 ? -30.058 -14.109 16.811 1.00 88.94 82 GLY A CA 1
ATOM 615 C C . GLY A 1 82 ? -28.829 -13.560 16.080 1.00 88.94 82 GLY A C 1
ATOM 616 O O . GLY A 1 82 ? -28.038 -14.344 15.564 1.00 88.94 82 GLY A O 1
ATOM 617 N N . TRP A 1 83 ? -28.625 -12.240 16.044 1.00 87.75 83 TRP A N 1
ATOM 618 C CA . TRP A 1 83 ? -27.458 -11.647 15.387 1.00 87.75 83 TRP A CA 1
ATOM 619 C C . TRP A 1 83 ? -26.186 -1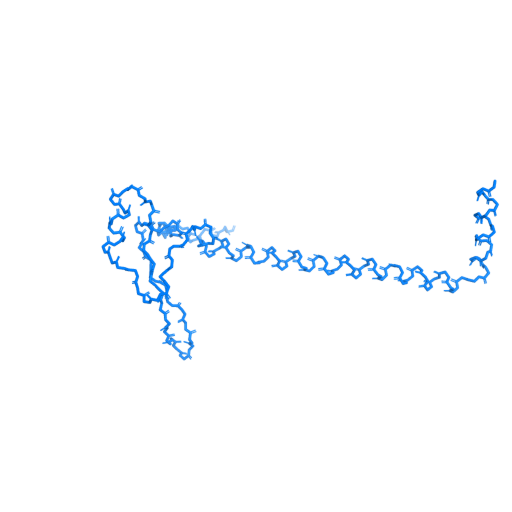1.828 16.226 1.00 87.75 83 TRP A C 1
ATOM 621 O O . TRP A 1 83 ? -26.164 -11.514 17.421 1.00 87.75 83 TRP A O 1
ATOM 631 N N . GLN A 1 84 ? -25.099 -12.270 15.586 1.00 82.56 84 GLN A N 1
ATOM 632 C CA . GLN A 1 84 ? -23.768 -12.356 16.195 1.00 82.56 84 GLN A CA 1
ATOM 633 C C . GLN A 1 84 ? -23.089 -10.983 16.181 1.00 82.56 84 GLN A C 1
ATOM 635 O O . GLN A 1 84 ? -22.288 -10.667 15.310 1.00 82.56 84 GLN A O 1
ATOM 640 N N . VAL A 1 85 ? -23.456 -10.143 17.149 1.00 85.81 85 VAL A N 1
ATOM 641 C CA . VAL A 1 85 ? -22.855 -8.819 17.353 1.00 85.81 85 VAL A CA 1
ATOM 642 C C . VAL A 1 85 ? -21.959 -8.815 18.592 1.00 85.81 85 VAL A C 1
ATOM 644 O O . VAL A 1 85 ? -22.320 -9.402 19.619 1.00 85.81 85 VAL A O 1
ATOM 647 N N . SER A 1 86 ? -20.823 -8.121 18.497 1.00 83.88 86 SER A N 1
ATOM 648 C CA . SER A 1 86 ? -19.893 -7.839 19.597 1.00 83.88 86 SER A CA 1
ATOM 649 C C . SER A 1 86 ? -19.963 -6.346 19.933 1.00 83.88 86 SER A C 1
ATOM 651 O O . SER A 1 86 ? -19.807 -5.526 19.027 1.00 83.88 86 SER A O 1
ATOM 653 N N . PRO A 1 87 ? -20.180 -5.950 21.197 1.00 86.56 87 PRO A N 1
ATOM 654 C CA . PRO A 1 87 ? -20.067 -4.554 21.590 1.00 86.56 87 PRO A CA 1
ATOM 655 C C . PRO A 1 87 ? -18.592 -4.124 21.570 1.00 86.56 87 PRO A C 1
ATOM 657 O O . PRO A 1 87 ? -17.711 -4.885 21.974 1.00 86.56 87 PRO A O 1
ATOM 660 N N . VAL A 1 88 ? -18.341 -2.897 21.113 1.00 83.44 88 VAL A N 1
ATOM 661 C CA . VAL A 1 88 ? -17.016 -2.264 21.102 1.00 83.44 88 VAL A CA 1
ATOM 662 C C . VAL A 1 88 ? -17.148 -0.850 21.665 1.00 83.44 88 VAL A C 1
ATOM 664 O O . VAL A 1 88 ? -18.079 -0.120 21.319 1.00 83.44 88 VAL A O 1
ATOM 667 N N . LEU A 1 89 ? -16.238 -0.478 22.562 1.00 84.88 89 LEU A N 1
ATOM 668 C CA . LEU A 1 89 ? -16.126 0.855 23.148 1.00 84.88 89 LEU A CA 1
ATOM 669 C C . LEU A 1 89 ? -14.768 1.447 22.777 1.00 84.88 89 LEU A C 1
ATOM 671 O O . LEU A 1 89 ? -13.738 0.900 23.155 1.00 84.88 89 LEU A O 1
ATOM 675 N N . GLU A 1 90 ? -14.759 2.576 22.076 1.00 83.38 90 GLU A N 1
ATOM 676 C CA . GLU A 1 90 ? -13.533 3.302 21.728 1.00 83.38 90 GLU A CA 1
ATOM 677 C C . GLU A 1 90 ? -13.401 4.569 22.582 1.00 83.38 90 GLU A C 1
ATOM 679 O O . GLU A 1 90 ? -14.347 5.347 22.723 1.00 83.38 90 GLU A O 1
ATOM 684 N N . GLY A 1 91 ? -12.214 4.802 23.138 1.00 83.44 91 GLY A N 1
ATOM 685 C CA . GLY A 1 91 ? -11.876 6.005 23.896 1.00 83.44 91 GLY A CA 1
ATOM 686 C C . GLY A 1 91 ? -10.458 6.481 23.596 1.00 83.44 91 GLY A C 1
ATOM 687 O O . GLY A 1 91 ? -9.610 5.713 23.150 1.00 83.44 91 GLY A O 1
ATOM 688 N N . ARG A 1 92 ? -10.172 7.763 23.843 1.00 85.38 92 ARG A N 1
ATOM 689 C CA . ARG A 1 92 ? -8.803 8.304 23.788 1.00 85.38 92 ARG A CA 1
ATOM 690 C C . ARG A 1 92 ? -8.296 8.533 25.203 1.00 85.38 92 ARG A C 1
ATOM 692 O O . ARG A 1 92 ? -8.989 9.152 26.004 1.00 85.38 92 ARG A O 1
ATOM 699 N N . ALA A 1 93 ? -7.083 8.080 25.489 1.00 86.19 93 ALA A N 1
ATOM 700 C CA . ALA A 1 93 ? -6.414 8.297 26.763 1.00 86.19 93 ALA A CA 1
ATOM 701 C C . ALA A 1 93 ? -5.003 8.853 26.540 1.00 86.19 93 ALA A C 1
ATOM 703 O O . ALA A 1 93 ? -4.452 8.777 25.443 1.00 86.19 93 ALA A O 1
ATOM 704 N N . ARG A 1 94 ? -4.409 9.431 27.586 1.00 86.94 94 ARG A N 1
ATOM 705 C CA . ARG A 1 94 ? -2.974 9.729 27.614 1.00 86.94 94 ARG A CA 1
ATOM 706 C C . ARG A 1 94 ? -2.289 8.738 28.540 1.00 86.94 94 ARG A C 1
ATOM 708 O O . ARG A 1 94 ? -2.644 8.668 29.712 1.00 86.94 94 ARG A O 1
ATOM 715 N N . LEU A 1 95 ? -1.306 8.013 28.022 1.00 84.06 95 LEU A N 1
ATOM 716 C CA . LEU A 1 95 ? -0.498 7.070 28.786 1.00 84.06 95 LEU A CA 1
ATOM 717 C C . LEU A 1 95 ? 0.973 7.436 28.603 1.00 84.06 95 LEU A C 1
ATOM 719 O O . LEU A 1 95 ? 1.434 7.578 27.475 1.00 84.06 95 LEU A O 1
ATOM 723 N N . ALA A 1 96 ? 1.689 7.654 29.710 1.00 83.56 96 ALA A N 1
ATOM 724 C CA . ALA A 1 96 ? 3.101 8.058 29.700 1.00 83.56 96 ALA A CA 1
ATOM 725 C C . ALA A 1 96 ? 3.414 9.254 28.764 1.00 83.56 96 ALA A C 1
ATOM 727 O O . ALA A 1 96 ? 4.449 9.301 28.110 1.00 83.56 96 ALA A O 1
ATOM 728 N N . GLY A 1 97 ? 2.494 10.222 28.669 1.00 88.19 97 GLY A N 1
ATOM 729 C CA . GLY A 1 97 ? 2.642 11.409 27.816 1.00 88.19 97 GLY A CA 1
ATOM 730 C C . GLY A 1 97 ? 2.259 11.216 26.342 1.00 88.19 97 GLY A C 1
ATOM 731 O O . GLY A 1 97 ? 2.076 12.210 25.642 1.00 88.19 97 GLY A O 1
ATOM 732 N N . ALA A 1 98 ? 2.045 9.983 25.878 1.00 85.06 98 ALA A N 1
ATOM 733 C CA . ALA A 1 98 ? 1.565 9.691 24.531 1.00 85.06 98 ALA A CA 1
ATOM 734 C C . ALA A 1 98 ? 0.030 9.617 24.489 1.00 85.06 98 ALA A C 1
ATOM 736 O O . ALA A 1 98 ? -0.610 9.100 25.408 1.00 85.06 98 ALA A O 1
ATOM 737 N N . ALA A 1 99 ? -0.575 10.129 23.415 1.00 86.88 99 ALA A N 1
ATOM 738 C CA . ALA A 1 99 ? -1.992 9.910 23.141 1.00 86.88 99 ALA A CA 1
ATOM 739 C C . ALA A 1 99 ? -2.188 8.490 22.594 1.00 86.88 99 ALA A C 1
ATOM 741 O O . ALA A 1 99 ? -1.574 8.124 21.595 1.00 86.88 99 ALA A O 1
ATOM 742 N N . VAL A 1 100 ? -3.048 7.707 23.240 1.00 83.19 100 VAL A N 1
ATOM 743 C CA . VAL A 1 100 ? -3.352 6.322 22.871 1.00 83.19 100 VAL A CA 1
ATOM 744 C C . VAL A 1 100 ? -4.855 6.141 22.665 1.00 83.19 100 VAL A C 1
ATOM 746 O O . VAL A 1 100 ? -5.673 6.754 23.358 1.00 83.19 100 VAL A O 1
ATOM 749 N N . THR A 1 101 ? -5.223 5.296 21.705 1.00 81.25 101 THR A N 1
ATOM 750 C CA . THR A 1 101 ? -6.607 4.849 21.512 1.00 81.25 101 THR A CA 1
ATOM 751 C C . THR A 1 101 ? -6.813 3.577 22.322 1.00 81.25 101 THR A C 1
ATOM 753 O O . THR A 1 101 ? -6.071 2.612 22.167 1.00 81.25 101 THR A O 1
ATOM 756 N N . VAL A 1 102 ? -7.809 3.588 23.200 1.00 81.50 102 VAL A N 1
ATOM 757 C CA . VAL A 1 102 ? -8.194 2.459 24.044 1.00 81.50 102 VAL A CA 1
ATOM 758 C C . VAL A 1 102 ? -9.457 1.847 23.457 1.00 81.50 102 VAL A C 1
ATOM 760 O O . VAL A 1 102 ? -10.437 2.556 23.231 1.00 81.50 102 VAL A O 1
ATOM 763 N N . ILE A 1 103 ? -9.430 0.538 23.222 1.00 82.62 103 ILE A N 1
ATOM 764 C CA . ILE A 1 103 ? -10.559 -0.220 22.686 1.00 82.62 103 ILE A CA 1
ATOM 765 C C . ILE A 1 103 ? -10.969 -1.254 23.736 1.00 82.62 103 ILE A C 1
ATOM 767 O O . ILE A 1 103 ? -10.167 -2.095 24.135 1.00 82.62 103 ILE A O 1
ATOM 771 N N . GLY A 1 104 ? -12.211 -1.174 24.203 1.00 83.25 104 GLY A N 1
ATOM 772 C CA . GLY A 1 104 ? -12.846 -2.175 25.051 1.00 83.25 104 GLY A CA 1
ATOM 773 C C . GLY A 1 104 ? -13.727 -3.088 24.208 1.00 83.25 104 GLY A C 1
ATOM 774 O O . GLY A 1 104 ? -14.647 -2.613 23.545 1.00 83.25 104 GLY A O 1
ATOM 775 N N . VAL A 1 105 ? -13.465 -4.391 24.249 1.00 81.69 105 VAL A N 1
ATOM 776 C CA . VAL A 1 105 ? -14.245 -5.423 23.548 1.00 81.69 105 VAL A CA 1
ATOM 777 C C . VAL A 1 105 ? -14.783 -6.448 24.543 1.00 81.69 105 VAL A C 1
ATOM 779 O O . VAL A 1 105 ? -14.210 -6.644 25.615 1.00 81.69 105 VAL A O 1
ATOM 782 N N . ASP A 1 106 ? -15.882 -7.114 24.197 1.00 80.19 106 ASP A N 1
ATOM 783 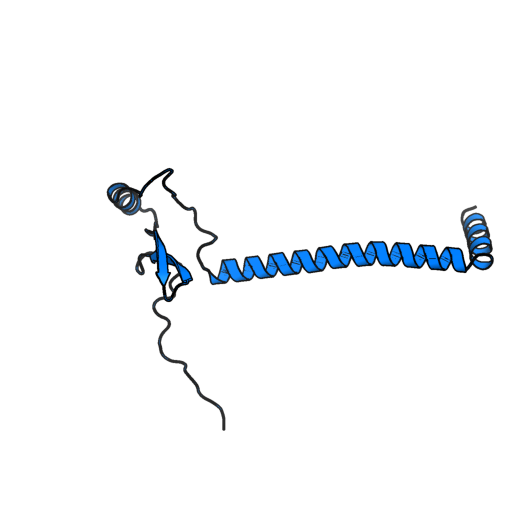C CA . ASP A 1 106 ? -16.398 -8.244 24.974 1.00 80.19 106 ASP A CA 1
ATOM 784 C C . ASP A 1 106 ? -15.718 -9.550 24.540 1.00 80.19 106 ASP A C 1
ATOM 786 O O . ASP A 1 106 ? -15.958 -10.067 23.450 1.00 80.19 106 ASP A O 1
ATOM 790 N N . ILE A 1 107 ? -14.887 -10.096 25.426 1.00 69.00 107 ILE A N 1
ATOM 791 C CA . ILE A 1 107 ? -14.065 -11.293 25.197 1.00 69.00 107 ILE A CA 1
ATOM 792 C C . ILE A 1 107 ? -14.908 -12.515 24.810 1.00 69.00 107 ILE A C 1
ATOM 794 O O . ILE A 1 107 ? -14.446 -13.367 24.060 1.00 69.00 107 ILE A O 1
ATOM 798 N N . LEU A 1 108 ? -16.152 -12.605 25.286 1.00 70.81 108 LEU A N 1
ATOM 799 C CA . LEU A 1 108 ? -17.014 -13.760 25.028 1.00 70.81 108 LEU A CA 1
ATOM 800 C C . LEU A 1 108 ? -17.655 -13.729 23.639 1.00 70.81 108 LEU A C 1
ATOM 802 O O . LEU A 1 108 ? -18.237 -14.722 23.204 1.00 70.81 108 LEU A O 1
ATOM 806 N N . THR A 1 109 ? -17.627 -12.577 22.971 1.00 70.31 109 THR A N 1
ATOM 807 C CA . THR A 1 109 ? -18.385 -12.354 21.737 1.00 70.31 109 THR A CA 1
ATOM 808 C C . THR A 1 109 ? -17.548 -11.767 20.606 1.00 70.31 109 THR A C 1
ATOM 810 O O . THR A 1 109 ? -18.006 -11.776 19.464 1.00 70.31 109 THR A O 1
ATOM 813 N N . HIS A 1 110 ? -16.327 -11.306 20.888 1.00 63.34 110 HIS A N 1
ATOM 814 C CA . HIS A 1 110 ? -15.430 -10.722 19.902 1.00 63.34 110 HIS A CA 1
ATOM 815 C C . HIS A 1 110 ? -14.624 -11.799 19.145 1.00 63.34 110 HIS A C 1
ATOM 817 O O . HIS A 1 110 ? -13.870 -12.544 19.769 1.00 63.34 110 HIS A O 1
ATOM 823 N N . PRO A 1 111 ? -14.713 -11.869 17.803 1.00 60.25 111 PRO A N 1
ATOM 824 C CA . PRO A 1 111 ? -14.109 -12.949 17.013 1.00 60.25 111 PRO A CA 1
ATOM 825 C C . PRO A 1 111 ? -12.578 -12.869 16.883 1.00 60.25 111 PRO A C 1
ATOM 827 O O . PRO A 1 111 ? -11.960 -13.813 16.401 1.00 60.25 111 PRO A O 1
ATOM 830 N N . GLY A 1 112 ? -11.967 -11.754 17.298 1.00 59.06 112 GLY A N 1
ATOM 831 C CA . GLY A 1 112 ? -10.529 -11.492 17.169 1.00 59.06 112 GLY A CA 1
ATOM 832 C C . GLY A 1 112 ? -9.698 -11.740 18.429 1.00 59.06 112 GLY A C 1
ATOM 833 O O . GLY A 1 112 ? -8.489 -11.535 18.392 1.00 59.06 112 GLY A O 1
ATOM 834 N N . LEU A 1 113 ? -10.306 -12.155 19.544 1.00 50.56 113 LEU A N 1
ATOM 835 C CA . LEU A 1 113 ? -9.545 -12.572 20.718 1.00 50.56 113 LEU A CA 1
ATOM 836 C C . LEU A 1 113 ? -9.307 -14.079 20.606 1.00 50.56 113 LEU A C 1
ATOM 838 O O . LEU A 1 113 ? -10.240 -14.841 20.869 1.00 50.56 113 LEU A O 1
ATOM 842 N N . PRO A 1 114 ? -8.099 -14.542 20.218 1.00 43.88 114 PRO A N 1
ATOM 843 C CA . PRO A 1 114 ? -7.746 -15.928 20.468 1.00 43.88 114 PRO A CA 1
ATOM 844 C C . PRO A 1 114 ? -7.960 -16.124 21.963 1.00 43.88 114 PRO A C 1
ATOM 846 O O . PRO A 1 114 ? -7.363 -15.399 22.761 1.00 43.88 114 PRO A O 1
ATOM 849 N N . ALA A 1 115 ? -8.897 -17.006 22.323 1.00 44.94 115 ALA A N 1
ATOM 850 C CA . ALA A 1 115 ? -9.137 -17.413 23.697 1.00 44.94 115 ALA A CA 1
ATOM 851 C C . ALA A 1 115 ? -7.770 -17.574 24.348 1.00 44.94 115 ALA A C 1
ATOM 853 O O . ALA A 1 115 ? -7.036 -18.437 23.876 1.00 44.94 115 ALA A O 1
ATOM 854 N N . LEU A 1 116 ? -7.427 -16.654 25.269 1.00 46.66 116 LEU A N 1
ATOM 855 C CA . LEU A 1 116 ? -6.129 -16.504 25.937 1.00 46.66 116 LEU A CA 1
ATOM 856 C C . LEU A 1 116 ? -5.182 -17.622 25.522 1.00 46.66 116 LEU A C 1
ATOM 858 O O . LEU A 1 116 ? -5.269 -18.711 26.094 1.00 46.66 116 LEU A O 1
ATOM 862 N N . ALA A 1 117 ? -4.403 -17.383 24.456 1.00 45.38 117 ALA A N 1
ATOM 863 C CA . ALA A 1 117 ? -3.448 -18.356 23.949 1.00 45.38 117 ALA A CA 1
ATOM 864 C C . ALA A 1 117 ? -2.749 -18.970 25.161 1.00 45.38 117 ALA A C 1
ATOM 866 O O . ALA A 1 117 ? -2.198 -18.242 25.991 1.00 45.38 117 ALA A O 1
ATOM 867 N N . GLN A 1 118 ? -2.925 -20.283 25.308 1.00 40.28 118 GLN A N 1
ATOM 868 C CA . GLN A 1 118 ? -2.399 -21.080 26.405 1.00 40.28 118 GLN A CA 1
ATOM 869 C C . GLN A 1 118 ? -0.979 -20.591 26.733 1.00 40.28 118 GLN A C 1
ATOM 871 O O . GLN A 1 118 ? -0.135 -20.580 25.833 1.00 40.28 118 GLN A O 1
ATOM 876 N N . PRO A 1 119 ? -0.680 -20.152 27.968 1.00 42.72 119 PRO A N 1
ATOM 877 C CA . PRO A 1 119 ? 0.695 -19.886 28.345 1.00 42.72 119 PRO A CA 1
ATOM 878 C C . PRO A 1 119 ? 1.393 -21.244 28.449 1.00 42.72 119 PRO A C 1
ATOM 880 O O . PRO A 1 119 ? 1.279 -21.925 29.465 1.00 42.72 119 PRO A O 1
ATOM 883 N N . GLY A 1 120 ? 2.043 -21.675 27.370 1.00 46.38 120 GLY A N 1
ATOM 884 C CA . GLY A 1 120 ? 2.669 -22.990 27.341 1.00 46.38 120 GLY A CA 1
ATOM 885 C C . GLY A 1 120 ? 3.234 -23.410 25.994 1.00 46.38 120 GLY A C 1
ATOM 886 O O . GLY A 1 120 ? 2.916 -24.502 25.549 1.00 46.38 120 GLY A O 1
ATOM 887 N N . ASP A 1 121 ? 4.065 -22.575 25.370 1.00 42.47 121 ASP A N 1
ATOM 888 C CA . ASP A 1 121 ? 5.223 -23.106 24.635 1.00 42.47 121 ASP A CA 1
ATOM 889 C C . ASP A 1 121 ? 6.354 -22.065 24.608 1.00 42.47 121 ASP A C 1
ATOM 891 O O . ASP A 1 121 ? 6.688 -21.447 23.598 1.00 42.47 121 ASP A O 1
ATOM 895 N N . ALA A 1 122 ? 6.870 -21.762 25.801 1.00 44.88 122 ALA A N 1
ATOM 896 C CA . ALA A 1 122 ? 8.097 -21.001 25.955 1.00 44.88 122 ALA A CA 1
ATOM 897 C C . ALA A 1 122 ? 9.258 -21.993 26.088 1.00 44.88 122 ALA A C 1
ATOM 899 O O . ALA A 1 122 ? 9.580 -22.422 27.190 1.00 44.88 122 ALA A O 1
ATOM 900 N N . GLY A 1 123 ? 9.889 -22.293 24.954 1.00 45.91 123 GLY A N 1
ATOM 901 C CA . GLY A 1 123 ? 11.303 -22.644 24.876 1.00 45.91 123 GLY A CA 1
ATOM 902 C C . GLY A 1 123 ? 11.677 -24.077 25.238 1.00 45.91 123 GLY A C 1
ATOM 903 O O . GLY A 1 123 ? 12.050 -24.357 26.372 1.00 45.91 123 GLY A O 1
ATOM 904 N N . GLU A 1 124 ? 11.787 -24.922 24.216 1.00 42.12 124 GLU A N 1
ATOM 905 C CA . GLU A 1 124 ? 12.750 -26.022 24.223 1.00 42.12 124 GLU A CA 1
ATOM 906 C C . GLU A 1 124 ? 13.850 -25.696 23.199 1.00 42.12 124 GLU A C 1
ATOM 908 O O . GLU A 1 124 ? 13.675 -25.803 21.986 1.00 42.12 124 GLU A O 1
ATOM 913 N N . ALA A 1 125 ? 14.973 -25.174 23.701 1.00 43.62 125 ALA A N 1
ATOM 914 C CA . ALA A 1 125 ? 16.196 -25.003 22.924 1.00 43.62 125 ALA A CA 1
ATOM 915 C C . ALA A 1 125 ? 16.899 -26.368 22.813 1.00 43.62 125 ALA A C 1
ATOM 917 O O . ALA A 1 125 ? 17.075 -27.019 23.846 1.00 43.62 125 ALA A O 1
ATOM 918 N N . PRO A 1 126 ? 17.326 -26.815 21.618 1.00 52.94 126 PRO A N 1
ATOM 919 C CA . PRO A 1 126 ? 18.111 -28.033 21.509 1.00 52.94 126 PRO A CA 1
ATOM 920 C C . PRO A 1 126 ? 19.562 -27.751 21.920 1.00 52.94 126 PRO A C 1
ATOM 922 O O . PRO A 1 126 ? 20.128 -26.715 21.558 1.00 52.94 126 PRO A O 1
ATOM 925 N N . LEU A 1 127 ? 20.121 -28.678 22.702 1.00 53.88 127 LEU A N 1
ATOM 926 C CA . LEU A 1 127 ? 21.547 -28.779 23.026 1.00 53.88 127 LEU A CA 1
ATOM 927 C C . LEU A 1 127 ? 22.387 -29.026 21.767 1.00 53.88 127 LEU A C 1
ATOM 929 O O . LEU A 1 127 ? 21.930 -29.816 20.908 1.00 53.88 127 LEU A O 1
#

pLDDT: mean 79.32, std 15.95, range [40.28, 97.88]

Foldseek 3Di:
DVVVVVVVVVVVCVVVVVVVVVVVVVVCVVVVVVVVVVVVVVVVVVVVVVVCVLVVPNPDDDDDDPDDDDDPVVVVVCVVVVHLDKDKDWDWDADPNDIDIDIDTDPVRRPRDPPPPPPDDPDDDDD